Protein AF-A0A2S7TB58-F1 (afdb_monomer_lite)

InterPro domains:
  IPR021215 Protein of unknown function DUF2752 [PF10825] (4-51)

Structure (mmCIF, N/CA/C/O backbone):
data_AF-A0A2S7TB58-F1
#
_entry.id   AF-A0A2S7TB58-F1
#
loop_
_atom_site.group_PDB
_atom_site.id
_atom_site.type_symbol
_atom_site.label_atom_id
_atom_site.label_alt_id
_atom_site.label_comp_id
_atom_site.label_asym_id
_atom_site.label_entity_id
_atom_site.label_seq_id
_atom_site.pdbx_PDB_ins_code
_atom_site.Cartn_x
_atom_site.Cartn_y
_atom_site.Cartn_z
_atom_site.occupancy
_atom_site.B_iso_or_equiv
_atom_site.auth_seq_id
_atom_site.auth_comp_id
_atom_site.auth_asym_id
_atom_site.auth_atom_id
_atom_site.pdbx_PDB_model_num
ATOM 1 N N . MET A 1 1 ? -13.617 -18.084 7.098 1.00 50.38 1 MET A N 1
ATOM 2 C CA . MET A 1 1 ? -13.167 -16.761 7.579 1.00 50.38 1 MET A CA 1
ATOM 3 C C . MET A 1 1 ? -12.152 -17.018 8.674 1.00 50.38 1 MET A C 1
ATOM 5 O O . MET A 1 1 ? -12.557 -17.461 9.740 1.00 50.38 1 MET A O 1
ATOM 9 N N . LEU A 1 2 ? -10.851 -16.871 8.400 1.00 50.16 2 LEU A N 1
ATOM 10 C CA . LEU A 1 2 ? -9.872 -16.971 9.483 1.00 50.16 2 LEU A CA 1
ATOM 11 C C . LEU A 1 2 ? -10.166 -15.831 10.473 1.00 50.16 2 LEU A C 1
ATOM 13 O O . LEU A 1 2 ? -10.277 -14.683 10.030 1.00 50.16 2 LEU A O 1
ATOM 17 N N . PRO A 1 3 ? -10.329 -16.107 11.776 1.00 50.16 3 PRO A N 1
ATOM 18 C CA . PRO A 1 3 ? -10.384 -15.044 12.764 1.00 50.16 3 PRO A CA 1
ATOM 19 C C . PRO A 1 3 ? -9.037 -14.320 12.700 1.00 50.16 3 PRO A C 1
ATOM 21 O O . PRO A 1 3 ? -7.998 -14.927 12.957 1.00 50.16 3 PRO A O 1
ATOM 24 N N . CYS A 1 4 ? -9.024 -13.047 12.288 1.00 59.78 4 CYS A N 1
ATOM 25 C CA . CYS A 1 4 ? -7.806 -12.241 12.338 1.00 59.78 4 CYS A CA 1
ATOM 26 C C . CYS A 1 4 ? -7.361 -12.167 13.801 1.00 59.78 4 CYS A C 1
ATOM 28 O O . CYS A 1 4 ? -7.914 -11.393 14.581 1.00 59.78 4 CYS A O 1
ATOM 30 N N . GLN A 1 5 ? -6.370 -12.976 14.175 1.00 55.44 5 GLN A N 1
ATOM 31 C CA . GLN A 1 5 ? -5.844 -13.019 15.540 1.00 55.44 5 GLN A CA 1
ATOM 32 C C . GLN A 1 5 ? -5.242 -11.673 15.959 1.00 55.44 5 GLN A C 1
ATOM 34 O O . GLN A 1 5 ? -5.294 -11.294 17.123 1.00 55.44 5 GLN A O 1
ATOM 39 N N . THR A 1 6 ? -4.791 -10.884 14.985 1.00 57.09 6 THR A N 1
ATOM 40 C CA . THR A 1 6 ? -4.385 -9.489 15.167 1.00 57.09 6 THR A CA 1
ATOM 41 C C . THR A 1 6 ? -5.538 -8.575 15.575 1.00 57.09 6 THR A C 1
ATOM 43 O O . THR A 1 6 ? -5.329 -7.720 16.420 1.00 57.09 6 THR A O 1
ATOM 46 N N . LYS A 1 7 ? -6.769 -8.771 15.083 1.00 57.88 7 LYS A N 1
ATOM 47 C CA . LYS A 1 7 ? -7.920 -7.958 15.515 1.00 57.88 7 LYS A CA 1
ATOM 48 C C . LYS A 1 7 ? -8.318 -8.263 16.962 1.00 57.88 7 LYS A C 1
ATOM 50 O O . LYS A 1 7 ? -8.722 -7.362 17.687 1.00 57.88 7 LYS A O 1
ATOM 55 N N . ALA A 1 8 ? -8.173 -9.523 17.374 1.00 55.91 8 ALA A N 1
ATOM 56 C CA . ALA A 1 8 ? -8.435 -9.958 18.743 1.00 55.91 8 ALA A CA 1
ATOM 57 C C . ALA A 1 8 ? -7.359 -9.481 19.737 1.00 55.91 8 ALA A C 1
ATOM 59 O O . ALA A 1 8 ? -7.694 -9.181 20.876 1.00 55.91 8 ALA A O 1
ATOM 60 N N . MET A 1 9 ? -6.091 -9.385 19.313 1.00 53.44 9 MET A N 1
ATOM 61 C CA . MET A 1 9 ? -4.986 -8.964 20.188 1.00 53.44 9 MET A CA 1
ATOM 62 C C . MET A 1 9 ? -4.678 -7.462 20.159 1.00 53.44 9 MET A C 1
ATOM 64 O O . MET A 1 9 ? -4.211 -6.929 21.158 1.00 53.44 9 MET A O 1
ATOM 68 N N . LEU A 1 10 ? -4.910 -6.776 19.036 1.00 59.91 10 LEU A N 1
ATOM 69 C CA . LEU A 1 10 ? -4.526 -5.372 18.850 1.00 59.91 10 LEU A CA 1
ATOM 70 C C . LEU A 1 10 ? -5.728 -4.424 18.717 1.00 59.91 10 LEU A C 1
ATOM 72 O O . LEU A 1 10 ? -5.540 -3.220 18.760 1.00 59.91 10 LEU A O 1
ATOM 76 N N . GLY A 1 11 ? -6.965 -4.911 18.560 1.00 59.69 11 GLY A N 1
ATOM 77 C CA . GLY A 1 11 ? -8.152 -4.048 18.426 1.00 59.69 11 GLY A CA 1
ATOM 78 C C . GLY A 1 11 ? -8.267 -3.305 17.083 1.00 59.69 11 GLY A C 1
ATOM 79 O O . GLY A 1 11 ? -9.320 -2.751 16.780 1.00 59.69 11 GLY A O 1
ATOM 80 N N . PHE A 1 12 ? -7.236 -3.359 16.233 1.00 60.84 12 PHE A N 1
ATOM 81 C CA . PHE A 1 12 ? -7.216 -2.813 14.874 1.00 60.84 12 PHE A CA 1
ATOM 82 C C . PHE A 1 12 ? -6.856 -3.881 13.829 1.00 60.84 12 PHE A C 1
ATOM 84 O O . PHE A 1 12 ? -6.157 -4.859 14.099 1.00 60.84 12 PHE A O 1
ATOM 91 N N . ASP A 1 13 ? -7.373 -3.710 12.608 1.00 64.12 13 ASP A N 1
ATOM 92 C CA . ASP A 1 13 ? -7.100 -4.624 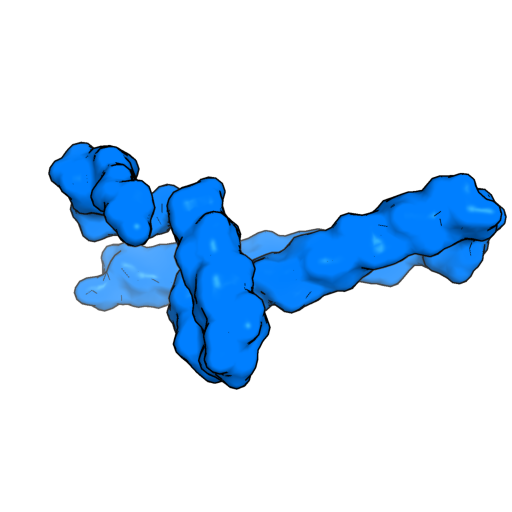11.495 1.00 64.12 13 ASP A CA 1
ATOM 93 C C . ASP A 1 13 ? -5.652 -4.446 10.995 1.00 64.12 13 ASP A C 1
ATOM 95 O O . ASP A 1 13 ? -5.250 -3.362 10.575 1.00 64.12 13 ASP A O 1
ATOM 99 N N . CYS A 1 14 ? -4.869 -5.530 11.007 1.00 68.31 14 CYS A N 1
ATOM 100 C CA . CYS A 1 14 ? -3.528 -5.569 10.415 1.00 68.31 14 CYS A CA 1
ATOM 101 C C . CYS A 1 14 ? -3.603 -5.442 8.878 1.00 68.31 14 CYS A C 1
ATOM 103 O O . CYS A 1 14 ? -4.455 -6.100 8.264 1.00 68.31 14 CYS A O 1
ATOM 105 N N . PRO A 1 15 ? -2.683 -4.693 8.230 1.00 65.69 15 PRO A N 1
ATOM 106 C CA . PRO A 1 15 ? -2.673 -4.523 6.774 1.00 65.69 15 PRO A CA 1
ATOM 107 C C . PRO A 1 15 ? -2.599 -5.858 6.014 1.00 65.69 15 PRO A C 1
ATOM 109 O O . PRO A 1 15 ? -3.259 -6.011 4.991 1.00 65.69 15 PRO A O 1
ATOM 112 N N . GLY A 1 16 ? -1.888 -6.861 6.542 1.00 68.50 16 GLY A N 1
ATOM 113 C CA . GLY A 1 16 ? -1.805 -8.197 5.938 1.00 68.50 16 GLY A CA 1
ATOM 114 C C . GLY A 1 16 ? -3.125 -8.979 5.972 1.00 68.50 16 GLY A C 1
ATOM 115 O O . GLY A 1 16 ? -3.513 -9.595 4.982 1.00 68.50 16 GLY A O 1
ATOM 116 N N . CYS A 1 17 ? -3.860 -8.912 7.086 1.00 71.50 17 CYS A N 1
ATOM 117 C CA . CYS A 1 17 ? -5.159 -9.584 7.221 1.00 71.50 17 CYS A CA 1
ATOM 118 C C . CYS A 1 17 ? -6.242 -8.877 6.378 1.00 71.50 17 CYS A C 1
ATOM 120 O O . CYS A 1 17 ? -7.130 -9.520 5.812 1.00 71.50 17 CYS A O 1
ATOM 122 N N . GLY A 1 18 ? -6.121 -7.548 6.245 1.00 73.88 18 GLY A N 1
ATOM 123 C CA . GLY A 1 18 ? -6.940 -6.719 5.364 1.00 73.88 18 GLY A CA 1
ATOM 124 C C . GLY A 1 18 ? -6.860 -7.164 3.908 1.00 73.88 18 GLY A C 1
ATOM 125 O O . GLY A 1 18 ? -7.909 -7.389 3.309 1.00 73.88 18 GLY A O 1
ATOM 126 N N . ILE A 1 19 ? -5.648 -7.404 3.386 1.00 75.81 19 ILE A N 1
ATOM 127 C CA . ILE A 1 19 ? -5.429 -7.874 2.006 1.00 75.81 19 ILE A CA 1
ATOM 128 C C . ILE A 1 19 ? -6.242 -9.141 1.731 1.00 75.81 19 ILE A C 1
ATOM 130 O O . ILE A 1 19 ? -7.056 -9.156 0.809 1.00 75.81 19 ILE A O 1
ATOM 134 N N . GLN A 1 20 ? -6.101 -10.174 2.563 1.00 75.06 20 GLN A N 1
ATOM 135 C CA . GLN A 1 20 ? -6.756 -11.466 2.341 1.00 75.06 20 GLN A CA 1
ATOM 136 C C . GLN A 1 20 ? -8.290 -11.354 2.320 1.00 75.06 20 GLN A C 1
ATOM 138 O O . GLN A 1 20 ? -8.958 -11.998 1.510 1.00 75.06 20 GLN A O 1
ATOM 143 N N . ARG A 1 21 ? -8.861 -10.487 3.162 1.00 77.44 21 ARG A N 1
ATOM 144 C CA . ARG A 1 21 ? -10.311 -10.269 3.228 1.00 77.44 21 ARG A CA 1
ATOM 145 C C . ARG A 1 21 ? -10.819 -9.367 2.102 1.00 77.44 21 ARG A C 1
ATOM 147 O O . ARG A 1 21 ? -11.870 -9.649 1.536 1.00 77.44 21 ARG A O 1
ATOM 154 N N . SER A 1 22 ? -10.060 -8.343 1.713 1.00 79.44 22 SER A N 1
ATOM 155 C CA . SER A 1 22 ? -10.373 -7.537 0.526 1.00 79.44 22 SER A CA 1
ATOM 156 C C . SER A 1 22 ? -10.287 -8.345 -0.771 1.00 79.44 22 SER A C 1
ATOM 158 O O . SER A 1 22 ? -11.131 -8.150 -1.636 1.00 79.44 22 SER A O 1
ATOM 160 N N . ILE A 1 23 ? -9.372 -9.319 -0.882 1.00 81.19 23 ILE A N 1
ATOM 161 C CA . ILE A 1 23 ? -9.351 -10.276 -2.005 1.00 81.19 23 ILE A CA 1
ATOM 162 C C . ILE A 1 23 ? -10.642 -11.092 -2.022 1.00 81.19 23 ILE A C 1
ATOM 164 O O . ILE A 1 23 ? -11.237 -11.267 -3.079 1.00 81.19 23 ILE A O 1
ATOM 168 N N . GLN A 1 24 ? -11.113 -11.547 -0.861 1.00 83.06 24 GLN A N 1
ATOM 169 C CA . GLN A 1 24 ? -12.366 -12.292 -0.768 1.00 83.06 24 GLN A CA 1
ATOM 170 C C . GLN A 1 24 ? -13.570 -11.445 -1.224 1.00 83.06 24 GLN A C 1
ATOM 172 O O . GLN A 1 24 ? -14.422 -11.942 -1.955 1.00 83.06 24 GLN A O 1
ATOM 177 N N . PHE A 1 25 ? -13.605 -10.155 -0.871 1.00 82.19 25 PHE A N 1
ATOM 178 C CA . PHE A 1 25 ? -14.599 -9.208 -1.389 1.00 82.19 25 PHE A CA 1
ATOM 179 C C . PHE A 1 25 ? -14.475 -8.982 -2.903 1.00 82.19 25 PHE A C 1
ATOM 181 O O . PHE A 1 25 ? -15.496 -8.951 -3.583 1.00 82.19 25 PHE A O 1
ATOM 188 N N . LEU A 1 26 ? -13.256 -8.900 -3.452 1.00 81.56 26 LEU A N 1
ATOM 189 C CA . LEU A 1 26 ? -13.036 -8.835 -4.903 1.00 81.56 26 LEU A CA 1
ATOM 190 C C . LEU A 1 26 ? -13.564 -10.082 -5.622 1.00 81.56 26 LEU A C 1
ATOM 192 O O . LEU A 1 26 ? -14.234 -9.953 -6.642 1.00 81.56 26 LEU A O 1
ATOM 196 N N . VAL A 1 27 ? -13.284 -11.276 -5.091 1.00 81.75 27 VAL A N 1
ATOM 197 C CA . VAL A 1 27 ? -13.751 -12.554 -5.657 1.00 81.75 27 VAL A CA 1
ATOM 198 C C . VAL A 1 27 ? -15.276 -12.651 -5.614 1.00 81.75 27 VAL A C 1
ATOM 200 O O . VAL A 1 27 ? -15.884 -13.163 -6.548 1.00 81.75 27 VAL A O 1
ATOM 203 N N . ASN A 1 28 ? -15.900 -12.097 -4.575 1.00 84.94 28 ASN A N 1
ATOM 204 C CA . ASN A 1 28 ? -17.354 -12.012 -4.457 1.00 84.94 28 ASN A CA 1
ATOM 205 C C . ASN A 1 28 ? -17.982 -10.895 -5.319 1.00 84.94 28 ASN A C 1
ATOM 207 O O . ASN A 1 28 ? -19.198 -10.736 -5.306 1.00 84.94 28 ASN A O 1
ATOM 211 N N . GLY A 1 29 ? -17.185 -10.107 -6.052 1.00 85.06 29 GLY A N 1
ATOM 212 C CA . GLY A 1 29 ? -17.665 -8.989 -6.875 1.00 85.06 29 GLY A CA 1
ATOM 213 C C . GLY A 1 29 ? -17.992 -7.711 -6.092 1.00 85.06 29 GLY A C 1
ATOM 214 O O . GLY A 1 29 ? -18.442 -6.721 -6.668 1.00 85.06 29 GLY A O 1
ATOM 215 N N . GLU A 1 30 ? -17.727 -7.676 -4.786 1.00 84.12 30 GLU A N 1
ATOM 216 C CA . GLU A 1 30 ? -18.004 -6.534 -3.916 1.00 84.12 30 GLU A CA 1
ATOM 217 C C . GLU A 1 30 ? -16.839 -5.533 -3.912 1.00 84.12 30 GLU A C 1
ATOM 219 O O . GLU A 1 30 ? -16.151 -5.309 -2.911 1.00 84.12 30 GLU A O 1
ATOM 224 N N . LEU A 1 31 ? -16.637 -4.882 -5.059 1.00 79.50 31 LEU A N 1
ATOM 225 C CA . LEU A 1 31 ? -15.564 -3.905 -5.291 1.00 79.50 31 LEU A CA 1
ATOM 226 C C . LEU A 1 31 ? -15.587 -2.737 -4.293 1.00 79.50 31 LEU A C 1
ATOM 228 O O . LEU A 1 31 ? -14.534 -2.254 -3.868 1.00 79.50 31 LEU A O 1
ATOM 232 N N . TRP A 1 32 ? -16.785 -2.307 -3.889 1.00 75.62 32 TRP A N 1
ATOM 233 C CA . TRP A 1 32 ? -16.969 -1.215 -2.933 1.00 75.62 32 TRP A CA 1
ATOM 234 C C . TRP A 1 32 ? -16.565 -1.607 -1.509 1.00 75.62 32 TRP A C 1
ATOM 236 O O . TRP A 1 32 ? -15.893 -0.840 -0.819 1.00 75.62 32 TRP A O 1
ATOM 246 N N . GLN A 1 33 ? -16.918 -2.820 -1.070 1.00 75.06 33 GLN A N 1
ATOM 247 C CA . GLN A 1 33 ? -16.534 -3.312 0.256 1.00 75.06 33 GLN A CA 1
ATOM 248 C C . GLN A 1 33 ? -15.033 -3.595 0.323 1.00 75.06 33 GLN A C 1
ATOM 250 O O . GLN A 1 33 ? -14.385 -3.231 1.305 1.00 75.06 33 GLN A O 1
ATOM 255 N N . ALA A 1 34 ? -14.458 -4.140 -0.754 1.00 76.19 34 ALA A N 1
ATOM 256 C CA . ALA A 1 34 ? -13.016 -4.285 -0.889 1.00 76.19 34 ALA A CA 1
ATOM 257 C C . ALA A 1 34 ? -12.288 -2.936 -0.783 1.00 76.19 34 ALA A C 1
ATOM 259 O O . ALA A 1 34 ? -11.320 -2.831 -0.032 1.00 76.19 34 ALA A O 1
ATOM 260 N N . PHE A 1 35 ? -12.781 -1.895 -1.469 1.00 73.00 35 PHE A N 1
ATOM 261 C CA . PHE A 1 35 ? -12.200 -0.550 -1.411 1.00 73.00 35 PHE A CA 1
ATOM 262 C C . PHE A 1 35 ? -12.311 0.072 -0.017 1.00 73.00 35 PHE A C 1
ATOM 264 O O . PHE A 1 35 ? -11.351 0.648 0.487 1.00 73.00 35 PHE A O 1
ATOM 271 N N . LYS A 1 36 ? -13.467 -0.076 0.637 1.00 71.00 36 LYS A N 1
ATOM 272 C CA . LYS A 1 36 ? -13.692 0.455 1.985 1.00 71.00 36 LYS A CA 1
ATOM 273 C C . LYS A 1 36 ? -12.831 -0.255 3.033 1.00 71.00 36 LYS A C 1
ATOM 275 O O . LYS A 1 36 ? -12.419 0.368 4.008 1.00 71.00 36 LYS A O 1
ATOM 280 N N . MET A 1 37 ? -12.559 -1.545 2.832 1.00 72.75 37 MET A N 1
ATOM 281 C CA . MET A 1 37 ? -11.746 -2.339 3.746 1.00 72.75 37 MET A CA 1
ATOM 282 C C . MET A 1 37 ? -10.241 -2.135 3.538 1.00 72.75 37 MET A C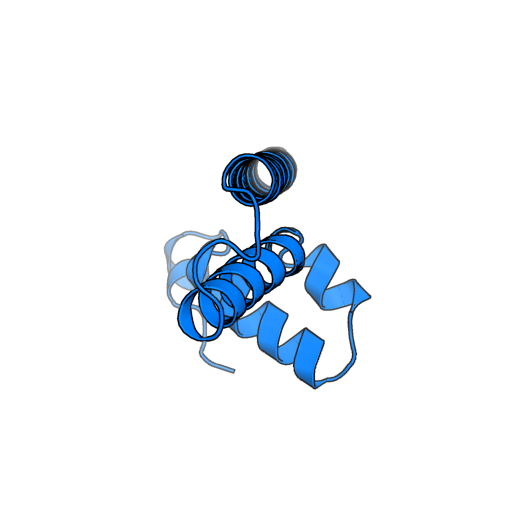 1
ATOM 284 O O . MET A 1 37 ? -9.515 -1.967 4.517 1.00 72.75 37 MET A O 1
ATOM 288 N N . TYR A 1 38 ? -9.770 -2.171 2.291 1.00 72.56 38 TYR A N 1
ATOM 289 C CA . TYR A 1 38 ? -8.364 -1.982 1.953 1.00 72.56 38 TYR A CA 1
ATOM 290 C C . TYR A 1 38 ? -8.240 -1.287 0.585 1.00 72.56 38 TYR A C 1
ATOM 292 O O . TYR A 1 38 ? -8.082 -1.952 -0.442 1.00 72.56 38 TYR A O 1
ATOM 300 N N . PRO A 1 39 ? -8.284 0.058 0.538 1.00 69.31 39 PRO A N 1
ATOM 301 C CA . PRO A 1 39 ? -8.247 0.801 -0.727 1.00 69.31 39 PRO A CA 1
ATOM 302 C C . PRO A 1 39 ? -6.945 0.558 -1.505 1.00 69.31 39 PRO A C 1
ATOM 304 O O . PRO A 1 39 ? -6.918 0.611 -2.733 1.00 69.31 39 PRO A O 1
ATOM 307 N N . ALA A 1 40 ? -5.878 0.197 -0.792 1.00 73.50 40 ALA A N 1
ATOM 308 C CA . ALA A 1 40 ? -4.584 -0.165 -1.347 1.00 73.50 40 ALA A CA 1
ATOM 309 C C . ALA A 1 40 ? -4.537 -1.481 -2.135 1.00 73.50 40 ALA A C 1
ATOM 311 O O . ALA A 1 40 ? -3.522 -1.751 -2.781 1.00 73.50 40 ALA A O 1
ATOM 312 N N . ILE A 1 41 ? -5.607 -2.284 -2.134 1.00 77.00 41 ILE A N 1
ATOM 313 C CA . ILE A 1 41 ? -5.618 -3.540 -2.888 1.00 77.00 41 ILE A CA 1
ATOM 314 C C . ILE A 1 41 ? -5.460 -3.296 -4.396 1.00 77.00 41 ILE A C 1
ATOM 316 O O . ILE A 1 41 ? -4.720 -4.013 -5.062 1.00 77.00 41 ILE A O 1
ATOM 320 N N . TYR A 1 42 ? -6.091 -2.249 -4.931 1.00 75.75 42 TYR A N 1
ATOM 321 C CA . TYR A 1 42 ? -6.083 -1.943 -6.363 1.00 75.75 42 TYR A CA 1
ATOM 322 C C . TYR A 1 42 ? -4.689 -1.597 -6.896 1.00 75.75 42 TYR A C 1
ATOM 324 O O . TYR A 1 42 ? -4.244 -2.235 -7.854 1.00 75.75 42 TYR A O 1
ATOM 332 N N . PRO A 1 43 ? -3.949 -0.648 -6.296 1.00 77.75 43 PRO A N 1
ATOM 333 C CA . PRO A 1 43 ? -2.600 -0.362 -6.761 1.00 77.75 43 PRO A CA 1
ATOM 334 C C . PRO A 1 43 ? -1.600 -1.484 -6.414 1.00 77.75 43 PRO A C 1
ATOM 336 O O . PRO A 1 43 ? -0.645 -1.668 -7.166 1.00 77.75 43 PRO A O 1
ATOM 339 N N . MET A 1 44 ? -1.827 -2.306 -5.374 1.00 77.19 44 MET A N 1
ATOM 340 C CA . MET A 1 44 ? -1.052 -3.547 -5.169 1.00 77.19 44 MET A CA 1
ATOM 341 C C . MET A 1 44 ? -1.243 -4.543 -6.316 1.00 77.19 44 MET A C 1
ATOM 343 O O . MET A 1 44 ? -0.264 -5.079 -6.832 1.00 77.19 44 MET A O 1
ATOM 347 N N . ILE A 1 45 ? -2.488 -4.782 -6.734 1.00 81.00 45 ILE A N 1
ATOM 348 C CA . ILE A 1 45 ? -2.800 -5.654 -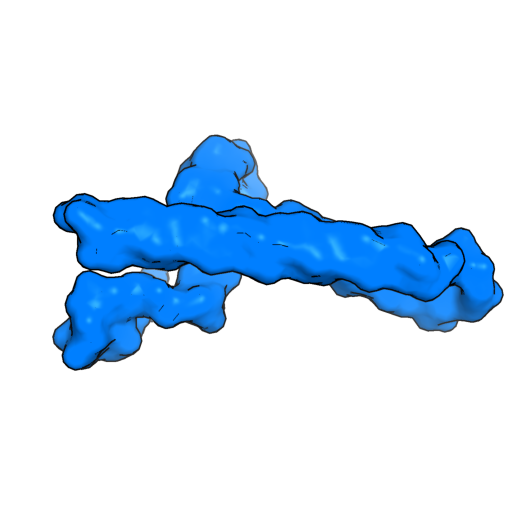7.874 1.00 81.00 45 ILE A CA 1
ATOM 349 C C . ILE A 1 45 ? -2.153 -5.096 -9.147 1.00 81.00 45 ILE A C 1
ATOM 351 O O . ILE A 1 45 ? -1.533 -5.849 -9.897 1.00 81.00 45 ILE A O 1
ATOM 355 N N . GLY A 1 46 ? -2.212 -3.776 -9.353 1.00 79.06 46 GLY A N 1
ATOM 356 C CA . GLY A 1 46 ? -1.530 -3.098 -10.458 1.00 79.06 46 GLY A CA 1
ATOM 357 C C . GLY A 1 46 ? -0.009 -3.285 -10.437 1.00 79.06 46 GLY A C 1
ATOM 358 O O . GLY A 1 46 ? 0.589 -3.537 -11.480 1.00 79.06 46 GLY A O 1
ATOM 359 N N . PHE A 1 47 ? 0.618 -3.237 -9.259 1.00 77.62 47 PHE A N 1
ATOM 360 C CA . PHE A 1 47 ? 2.049 -3.502 -9.093 1.00 77.62 47 PHE A CA 1
ATOM 361 C C . PHE A 1 47 ? 2.405 -4.951 -9.452 1.00 77.62 47 PHE A C 1
ATOM 363 O O . PHE A 1 47 ? 3.335 -5.177 -10.224 1.00 77.62 47 PHE A O 1
ATOM 370 N N . PHE A 1 48 ? 1.642 -5.930 -8.957 1.00 81.12 48 PHE A N 1
ATOM 371 C CA . PHE A 1 48 ? 1.852 -7.347 -9.279 1.00 81.12 48 PHE A CA 1
ATOM 372 C C . PHE A 1 48 ? 1.646 -7.648 -10.767 1.00 81.12 48 PHE A C 1
ATOM 374 O O . PHE A 1 48 ? 2.462 -8.349 -11.366 1.00 81.12 48 PHE A O 1
ATOM 381 N N . LEU A 1 49 ? 0.608 -7.079 -11.384 1.00 83.81 49 LEU A N 1
ATOM 382 C CA . LEU A 1 49 ? 0.383 -7.168 -12.829 1.00 83.81 49 LEU A CA 1
ATOM 383 C C . LEU A 1 49 ? 1.541 -6.551 -13.609 1.00 83.81 49 LEU A C 1
ATOM 385 O O . LEU A 1 49 ? 2.037 -7.161 -14.553 1.00 83.81 49 LEU A O 1
ATOM 389 N N . ALA A 1 50 ? 2.015 -5.374 -13.196 1.00 81.25 50 ALA A N 1
ATOM 390 C CA . ALA A 1 50 ? 3.140 -4.726 -13.851 1.00 81.25 50 ALA A CA 1
ATOM 391 C C . ALA A 1 50 ? 4.424 -5.566 -13.769 1.00 81.25 50 ALA A C 1
ATOM 393 O O . ALA A 1 50 ? 5.209 -5.607 -14.718 1.00 81.25 50 ALA A O 1
ATOM 394 N N . LEU A 1 51 ? 4.621 -6.264 -12.652 1.00 81.56 51 LEU A N 1
ATOM 395 C CA . LEU A 1 51 ? 5.755 -7.151 -12.4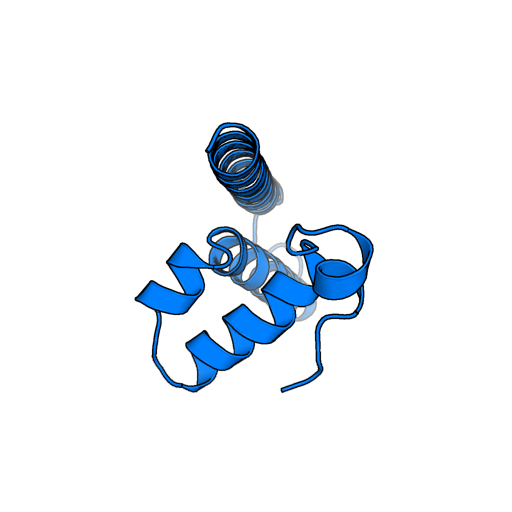24 1.00 81.56 51 LEU A CA 1
ATOM 396 C C . LEU A 1 51 ? 5.660 -8.418 -13.291 1.00 81.56 51 LEU A C 1
ATOM 398 O O . LEU A 1 51 ? 6.638 -8.769 -13.948 1.00 81.56 51 LEU A O 1
ATOM 402 N N . LEU A 1 52 ? 4.475 -9.037 -13.389 1.00 86.62 52 LEU A N 1
ATOM 403 C CA . LEU A 1 52 ? 4.211 -10.165 -14.298 1.00 86.62 52 LEU A CA 1
ATOM 404 C C . LEU A 1 52 ? 4.433 -9.785 -15.767 1.00 86.62 52 LEU A C 1
ATOM 406 O O . LEU A 1 52 ? 5.072 -10.528 -16.511 1.00 86.62 52 LEU A O 1
ATOM 410 N N . ILE A 1 53 ? 3.955 -8.609 -16.181 1.00 84.69 53 ILE A N 1
ATOM 411 C CA . ILE A 1 53 ? 4.151 -8.100 -17.544 1.00 84.69 53 ILE A CA 1
ATOM 412 C C . ILE A 1 53 ? 5.636 -7.864 -17.821 1.00 84.69 53 ILE A C 1
ATOM 414 O O . ILE A 1 53 ? 6.104 -8.234 -18.893 1.00 84.69 53 ILE A O 1
ATOM 418 N N . ASN A 1 54 ? 6.391 -7.301 -16.871 1.00 80.81 54 ASN A N 1
ATOM 419 C CA . ASN A 1 54 ? 7.840 -7.133 -17.023 1.00 80.81 54 ASN A CA 1
ATOM 420 C C . ASN A 1 54 ? 8.591 -8.473 -17.084 1.00 80.81 54 ASN A C 1
ATOM 422 O O . ASN A 1 54 ? 9.621 -8.546 -17.747 1.00 80.81 54 ASN A O 1
ATOM 426 N N . LEU A 1 55 ? 8.082 -9.525 -16.433 1.00 83.81 55 LEU A N 1
ATOM 427 C CA . LEU A 1 55 ? 8.651 -10.875 -16.512 1.00 83.81 55 LEU A CA 1
ATOM 428 C C . LEU A 1 55 ? 8.511 -11.474 -17.919 1.00 83.81 55 LEU A C 1
ATOM 430 O O . LEU A 1 55 ? 9.449 -12.081 -18.425 1.00 83.81 55 LEU A O 1
ATOM 434 N N . ILE A 1 56 ? 7.349 -11.288 -18.552 1.00 89.12 56 ILE A N 1
ATOM 435 C CA . ILE A 1 56 ? 7.063 -11.805 -19.902 1.00 89.12 56 ILE A CA 1
ATOM 436 C C . ILE A 1 56 ? 7.682 -10.901 -20.979 1.00 89.12 56 ILE A C 1
ATOM 438 O O . ILE A 1 56 ? 8.171 -11.380 -22.001 1.00 89.12 56 ILE A O 1
ATOM 442 N N . LYS A 1 57 ? 7.659 -9.582 -20.765 1.00 85.56 57 LYS A N 1
ATOM 443 C CA . LYS A 1 57 ? 8.228 -8.562 -21.650 1.00 85.56 57 LYS A CA 1
ATOM 444 C C . LYS A 1 57 ? 9.119 -7.604 -20.851 1.00 85.56 57 LYS A C 1
ATOM 446 O O . LYS A 1 57 ? 8.628 -6.581 -20.359 1.00 85.56 57 LYS A O 1
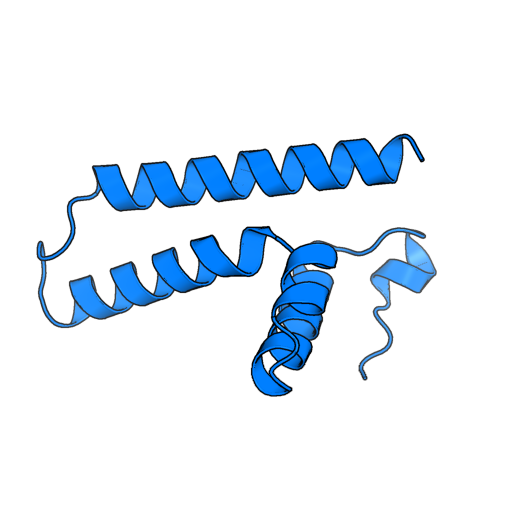ATOM 451 N N . PRO A 1 58 ? 10.428 -7.881 -20.754 1.00 74.69 58 PRO A N 1
ATOM 452 C CA . PRO A 1 58 ? 11.344 -6.999 -20.042 1.00 74.69 58 PRO A CA 1
ATOM 453 C C . PRO A 1 58 ? 11.329 -5.592 -20.661 1.00 74.69 58 PRO A C 1
ATOM 455 O O . PRO A 1 58 ? 11.399 -5.447 -21.880 1.00 74.69 58 PRO A O 1
ATOM 458 N N . LYS A 1 59 ? 11.231 -4.557 -19.811 1.00 69.56 59 LYS A N 1
ATOM 459 C CA . LYS A 1 59 ? 11.092 -3.119 -20.152 1.00 69.56 59 LYS A CA 1
ATOM 460 C C . LYS A 1 59 ? 9.740 -2.677 -20.731 1.00 69.56 59 LYS A C 1
ATOM 462 O O . LYS A 1 59 ? 9.626 -1.520 -21.131 1.00 69.56 59 LYS A O 1
ATOM 467 N N . ALA A 1 60 ? 8.702 -3.514 -20.735 1.00 72.75 60 ALA A N 1
ATOM 468 C CA . ALA A 1 60 ? 7.380 -3.091 -21.212 1.00 72.75 60 ALA A CA 1
ATOM 469 C C . ALA A 1 60 ? 6.760 -1.962 -20.370 1.00 72.75 60 ALA A C 1
ATOM 471 O O . ALA A 1 60 ? 5.987 -1.163 -20.894 1.00 72.75 60 ALA A O 1
ATOM 472 N N . ILE A 1 61 ? 7.094 -1.885 -19.076 1.00 72.88 61 ILE A N 1
ATOM 473 C CA . ILE A 1 61 ? 6.531 -0.886 -18.164 1.00 72.88 61 ILE A CA 1
ATOM 474 C C . ILE A 1 61 ? 7.648 -0.012 -17.589 1.00 72.88 61 ILE A C 1
ATOM 476 O O . ILE A 1 61 ? 8.596 -0.545 -16.999 1.00 72.88 61 ILE A O 1
ATOM 480 N N . PRO A 1 62 ? 7.544 1.326 -17.709 1.00 76.00 62 PRO A N 1
ATOM 481 C CA . PRO A 1 62 ? 8.519 2.237 -17.137 1.00 76.00 62 PRO A CA 1
ATOM 482 C C . PRO A 1 62 ? 8.468 2.189 -15.608 1.00 76.00 62 PRO A C 1
ATOM 484 O O . PRO A 1 62 ? 7.415 2.355 -14.991 1.00 76.00 62 PRO A O 1
ATOM 487 N N . GLN A 1 63 ? 9.640 2.053 -14.989 1.00 69.50 63 GLN A N 1
ATOM 488 C CA . GLN A 1 63 ? 9.812 1.990 -13.533 1.00 69.50 63 GLN A CA 1
ATOM 489 C C . GLN A 1 63 ? 9.166 3.180 -12.794 1.00 69.50 63 GLN A C 1
ATOM 491 O O . GLN A 1 63 ? 8.658 3.025 -11.686 1.00 69.50 63 GLN A O 1
ATOM 496 N N . LYS A 1 64 ? 9.103 4.356 -13.437 1.00 74.44 64 LYS A N 1
ATOM 497 C CA . LYS A 1 64 ? 8.437 5.556 -12.901 1.00 74.44 64 LYS A CA 1
ATOM 498 C C . LYS A 1 64 ? 6.933 5.354 -12.654 1.00 74.44 64 LYS A C 1
ATOM 500 O O . LYS A 1 64 ? 6.423 5.843 -11.653 1.00 74.44 64 LYS A O 1
ATOM 505 N N . GLY A 1 65 ? 6.235 4.616 -13.523 1.00 73.50 65 GLY A N 1
ATOM 506 C CA . GLY A 1 65 ? 4.797 4.350 -13.367 1.00 73.50 65 GLY A CA 1
ATOM 507 C C . GLY A 1 65 ? 4.504 3.400 -12.207 1.00 73.50 65 GLY A C 1
ATOM 508 O O . GLY A 1 65 ? 3.562 3.602 -11.446 1.00 73.50 65 GLY A O 1
ATOM 509 N N . VAL A 1 66 ? 5.377 2.411 -12.015 1.00 69.56 66 VAL A N 1
ATOM 510 C CA . VAL A 1 66 ? 5.298 1.452 -10.907 1.00 69.56 66 VAL A CA 1
ATOM 511 C C . VAL A 1 66 ? 5.526 2.143 -9.554 1.00 69.56 66 VAL A C 1
ATOM 513 O O . VAL A 1 66 ? 4.791 1.890 -8.600 1.00 69.56 66 VAL A O 1
ATOM 516 N N . ILE A 1 67 ? 6.492 3.066 -9.483 1.00 70.31 67 ILE A N 1
ATOM 517 C CA . ILE A 1 67 ? 6.767 3.874 -8.282 1.00 70.31 67 ILE A CA 1
ATOM 518 C C . ILE A 1 67 ? 5.592 4.803 -7.952 1.00 70.31 67 ILE A C 1
ATOM 520 O O . ILE A 1 67 ? 5.226 4.921 -6.785 1.00 70.31 67 ILE A O 1
ATOM 524 N N . PHE A 1 68 ? 4.969 5.422 -8.959 1.00 79.38 68 PHE A N 1
ATOM 525 C CA . PHE A 1 68 ? 3.796 6.273 -8.753 1.00 79.38 68 PHE A CA 1
ATOM 526 C C . PHE A 1 68 ? 2.608 5.488 -8.177 1.00 79.38 68 PHE A C 1
ATOM 528 O O . PHE A 1 68 ? 1.988 5.939 -7.212 1.00 79.38 68 PHE A O 1
ATOM 535 N N . LEU A 1 69 ? 2.342 4.281 -8.702 1.00 69.56 69 LEU A N 1
ATOM 536 C CA . LEU A 1 69 ? 1.328 3.388 -8.133 1.00 69.56 69 LEU A CA 1
ATOM 537 C C . LEU A 1 69 ? 1.632 3.083 -6.666 1.00 69.56 69 LEU A C 1
ATOM 539 O O . LEU A 1 69 ? 0.765 3.291 -5.825 1.00 69.56 69 LEU A O 1
ATOM 543 N N . ALA A 1 70 ? 2.859 2.666 -6.345 1.00 69.00 70 ALA A N 1
ATOM 544 C CA . ALA A 1 70 ? 3.253 2.335 -4.977 1.00 69.00 70 ALA A CA 1
ATOM 545 C C . ALA A 1 70 ? 3.097 3.518 -4.005 1.00 69.00 70 ALA A C 1
ATOM 547 O O . ALA A 1 70 ? 2.601 3.338 -2.892 1.00 69.00 70 ALA A O 1
ATOM 548 N N . PHE A 1 71 ? 3.461 4.731 -4.431 1.00 77.06 71 PHE A N 1
ATOM 549 C CA . PHE A 1 71 ? 3.302 5.938 -3.618 1.00 77.06 71 PHE A CA 1
ATOM 550 C C . PHE A 1 71 ? 1.825 6.222 -3.325 1.00 77.06 71 PHE A C 1
ATOM 552 O O . PHE A 1 71 ? 1.460 6.451 -2.174 1.00 77.06 71 PHE A O 1
ATOM 559 N N . SER A 1 72 ? 0.961 6.110 -4.342 1.00 72.31 72 SER A N 1
ATOM 560 C CA . SER A 1 72 ? -0.487 6.279 -4.174 1.00 72.31 72 SER A CA 1
ATOM 561 C C . SER A 1 72 ? -1.085 5.254 -3.201 1.00 72.31 72 SER A C 1
ATOM 563 O O . SER A 1 72 ? -1.916 5.609 -2.363 1.00 72.31 72 SER A O 1
ATOM 565 N N . THR A 1 73 ? -0.596 4.008 -3.235 1.00 68.25 73 THR A N 1
ATOM 566 C CA . THR A 1 73 ? -0.969 2.944 -2.295 1.00 68.25 73 THR A CA 1
ATOM 567 C C . THR A 1 73 ? -0.655 3.340 -0.861 1.00 68.25 73 THR A C 1
ATOM 569 O O . THR A 1 73 ? -1.506 3.228 0.016 1.00 68.25 73 THR A O 1
ATOM 572 N N . ILE A 1 74 ? 0.567 3.819 -0.623 1.00 71.81 74 ILE A N 1
ATOM 573 C CA . ILE A 1 74 ? 1.065 4.170 0.708 1.00 71.81 74 ILE A CA 1
ATOM 574 C C . ILE A 1 74 ? 0.295 5.363 1.271 1.00 71.81 74 ILE A C 1
ATOM 576 O O . ILE A 1 74 ? -0.125 5.321 2.427 1.00 71.81 74 ILE A O 1
ATOM 580 N N . THR A 1 75 ? 0.038 6.389 0.457 1.00 75.94 75 THR A N 1
ATOM 581 C CA . THR A 1 75 ? -0.757 7.551 0.872 1.00 75.94 75 THR A CA 1
ATOM 582 C C . THR A 1 75 ? -2.185 7.151 1.240 1.00 75.94 75 THR A C 1
ATOM 584 O O . THR A 1 75 ? -2.692 7.605 2.262 1.00 75.94 75 THR A O 1
ATOM 587 N N . LEU A 1 76 ? -2.823 6.264 0.469 1.00 70.56 76 LEU A N 1
ATOM 588 C CA . LEU A 1 76 ? -4.176 5.778 0.764 1.00 70.56 76 LEU A CA 1
ATOM 589 C C . LEU A 1 76 ? -4.231 4.892 2.015 1.00 70.56 76 LEU A C 1
ATOM 591 O O . LEU A 1 76 ? -5.187 4.997 2.783 1.00 70.56 76 LEU A O 1
ATOM 595 N N . ILE A 1 77 ? -3.216 4.053 2.251 1.00 71.06 77 ILE A N 1
ATOM 596 C CA . ILE A 1 77 ? -3.103 3.267 3.492 1.00 71.06 77 ILE A CA 1
ATOM 597 C C . ILE A 1 77 ? -2.961 4.205 4.681 1.00 71.06 77 ILE A C 1
ATOM 599 O O . ILE A 1 77 ? -3.717 4.072 5.635 1.00 71.06 77 ILE A O 1
ATOM 603 N N . LEU A 1 78 ? -2.027 5.157 4.618 1.00 70.62 78 LEU A N 1
ATOM 604 C CA . LEU A 1 78 ? -1.781 6.110 5.699 1.00 70.62 78 LEU A CA 1
ATOM 605 C C . LEU A 1 78 ? -3.013 6.966 5.981 1.00 70.62 78 LEU A C 1
ATOM 607 O O . LEU A 1 78 ? -3.394 7.101 7.138 1.00 70.62 78 LEU A O 1
ATOM 611 N N . ALA A 1 79 ? -3.680 7.480 4.947 1.00 74.06 79 ALA A N 1
ATOM 612 C CA . ALA A 1 79 ? -4.902 8.258 5.108 1.00 74.06 79 ALA A CA 1
ATOM 613 C C . ALA A 1 79 ? -6.012 7.437 5.779 1.00 74.06 79 ALA A C 1
ATOM 615 O O . ALA A 1 79 ? -6.634 7.919 6.721 1.00 74.06 79 ALA A O 1
ATOM 616 N N . ASN A 1 80 ? -6.229 6.189 5.345 1.00 66.62 80 ASN A N 1
ATOM 617 C CA . ASN A 1 80 ? -7.238 5.302 5.931 1.00 66.62 80 ASN A CA 1
ATOM 618 C C . ASN A 1 80 ? -6.888 4.913 7.376 1.00 66.62 80 ASN A C 1
ATOM 620 O O . ASN A 1 80 ? -7.762 4.912 8.239 1.00 66.62 80 ASN A O 1
ATOM 624 N N . PHE A 1 81 ? -5.611 4.638 7.651 1.00 67.62 81 PHE A N 1
ATOM 625 C CA . PHE A 1 81 ? -5.129 4.272 8.979 1.00 67.62 81 PHE A CA 1
ATOM 626 C C . PHE A 1 81 ? -5.229 5.443 9.961 1.00 67.62 81 PHE A C 1
ATOM 628 O O . PHE A 1 81 ? -5.713 5.250 11.067 1.00 67.62 81 PHE A O 1
ATOM 635 N N . ILE A 1 82 ? -4.859 6.662 9.550 1.00 71.12 82 ILE A N 1
ATOM 636 C CA . ILE A 1 82 ? -5.030 7.879 10.360 1.00 71.12 82 ILE A CA 1
ATOM 637 C C . ILE A 1 82 ? -6.518 8.129 10.632 1.00 71.12 82 ILE A C 1
ATOM 639 O O . ILE A 1 82 ? -6.883 8.400 11.771 1.00 71.12 82 ILE A O 1
ATOM 643 N N . TYR A 1 83 ? -7.385 7.968 9.625 1.00 68.69 83 TYR A N 1
ATOM 644 C CA . TYR A 1 83 ? -8.833 8.117 9.804 1.00 68.69 83 TYR A CA 1
ATOM 645 C C . TYR A 1 83 ? -9.412 7.110 10.808 1.00 68.69 83 TYR A C 1
ATOM 647 O O . TYR A 1 83 ? -10.240 7.487 11.626 1.00 68.69 83 TYR A O 1
ATOM 655 N N . LYS A 1 84 ?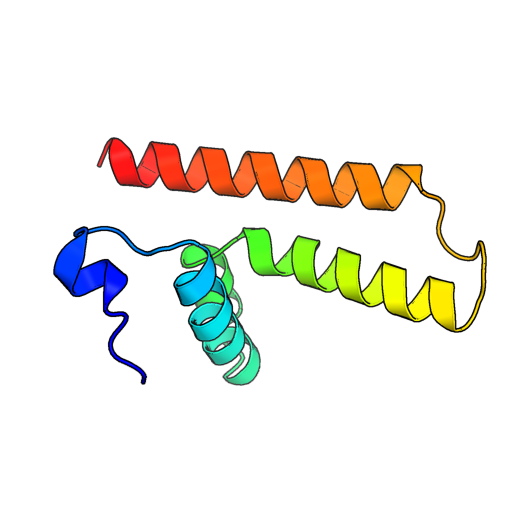 -8.969 5.845 10.760 1.00 62.44 84 LYS A N 1
ATOM 656 C CA . LYS A 1 84 ? -9.378 4.778 11.696 1.00 62.44 84 LYS A CA 1
ATOM 657 C C . LYS A 1 84 ? -8.733 4.873 13.081 1.00 62.44 84 LYS A C 1
ATOM 659 O O . LYS A 1 84 ? -9.196 4.213 13.998 1.00 62.44 84 LYS A O 1
ATOM 664 N N . LEU A 1 85 ? -7.613 5.583 13.211 1.00 63.66 85 LEU A N 1
ATOM 665 C CA . LEU A 1 85 ? -6.946 5.799 14.496 1.00 63.66 85 LEU A CA 1
ATOM 666 C C . LEU A 1 85 ? -7.577 6.979 15.246 1.00 63.66 85 LEU A C 1
ATOM 668 O O . LEU A 1 85 ? -7.569 7.003 16.472 1.00 63.66 85 LEU A O 1
ATOM 672 N N . PHE A 1 86 ? -8.095 7.963 14.507 1.00 62.09 86 PHE A N 1
ATOM 673 C CA . PHE A 1 86 ? -8.715 9.164 15.064 1.00 62.09 86 PHE A CA 1
ATOM 674 C C . PHE A 1 86 ? -10.223 9.006 15.354 1.00 62.09 86 PHE A C 1
ATOM 676 O O . PHE A 1 86 ? -10.788 9.860 16.034 1.00 62.09 86 PHE A O 1
ATOM 683 N N . LEU A 1 87 ? -10.872 7.944 14.853 1.00 49.38 87 LEU A N 1
ATOM 684 C CA . LEU A 1 87 ? -12.304 7.644 15.016 1.00 49.38 87 LEU A CA 1
ATOM 685 C C . LEU A 1 87 ? -12.520 6.206 15.489 1.00 49.38 87 LEU A C 1
ATOM 687 O O . LEU A 1 87 ? -13.295 6.025 16.453 1.00 49.38 87 LEU A O 1
#

pLDDT: mean 72.19, std 9.2, range [49.38, 89.12]

Organism: NCBI:txid754435

Foldseek 3Di:
DPDQVCCVVPVDDDLVNLLVVLVVCVVVVNPVVSCLSQVLNVLVVVLVVVVVCCVVPPPPDDPVVNVVSVVVSVVSVVVSVVVVVVD

Radius of gyration: 14.82 Å; chains: 1; bounding box: 29×26×42 Å

Sequence (87 aa):
MLPCQTKAMLGFDCPGCGIQRSIQFLVNGELWQAFKMYPAIYPMIGFFLALLINLIKPKAIPQKGVIFLAFSTITLILANFIYKLFL

Secondary structure (DSSP, 8-state):
----HHHHHHSS--HHHHHHHHHHHHHTT-HHHHHHH-TTHHHHHHHHHHHHHHHHSTTSS-HHHHHHHHHHHHHHHHHHHHHHHH-